Protein AF-A0A2W7AIM4-F1 (afdb_monomer)

Foldseek 3Di:
DDPPDPQLDWAFLVQLVCCLVPVDGDPSVVSLCVVLVHDSVRSSCLQPPKDFADLVLLVVLCPDPVNLVVLLLVLVQKAFPDDPDDSSVLLSVLVSVQCVVRIHGNSSSCVSPPRVGMTGRSVSVVVCSVVDPVVVVVVVCCVSSPD

Radius of gyration: 15.62 Å; Cα contacts (8 Å, |Δi|>4): 173; chains: 1; bounding box: 44×39×32 Å

Mean predicted aligned error: 7.88 Å

Structure (mmCIF, N/CA/C/O backbone):
data_AF-A0A2W7AIM4-F1
#
_entry.id   AF-A0A2W7AIM4-F1
#
loop_
_atom_site.group_PDB
_atom_site.id
_atom_site.type_symbol
_atom_site.label_atom_id
_atom_site.label_alt_id
_atom_site.label_comp_id
_atom_site.label_asym_id
_atom_site.label_entity_id
_atom_site.label_seq_id
_atom_site.pdbx_PDB_ins_code
_atom_site.Cartn_x
_atom_site.Cartn_y
_atom_site.Cartn_z
_atom_site.occupancy
_atom_site.B_iso_or_equiv
_atom_site.auth_seq_id
_atom_site.auth_comp_id
_atom_site.auth_asym_id
_atom_site.auth_atom_id
_atom_site.pdbx_PDB_model_num
ATOM 1 N N . MET A 1 1 ? -28.113 22.699 -9.692 1.00 33.34 1 MET A N 1
ATOM 2 C CA . MET A 1 1 ? -27.990 22.001 -8.397 1.00 33.34 1 MET A CA 1
ATOM 3 C C . MET A 1 1 ? -26.622 21.354 -8.388 1.00 33.34 1 MET A C 1
ATOM 5 O O . MET A 1 1 ? -26.398 20.429 -9.154 1.00 33.34 1 MET A O 1
ATOM 9 N N . THR A 1 2 ? -25.676 21.945 -7.667 1.00 38.06 2 THR A N 1
ATOM 10 C CA . THR A 1 2 ? -24.305 21.437 -7.579 1.00 38.06 2 THR A CA 1
ATOM 11 C C . THR A 1 2 ? -24.352 20.152 -6.769 1.00 38.06 2 THR A C 1
ATOM 13 O O . THR A 1 2 ? -24.806 20.180 -5.627 1.00 38.06 2 THR A O 1
ATOM 16 N N . TYR A 1 3 ? -23.955 19.032 -7.374 1.00 42.16 3 TYR A N 1
ATOM 17 C CA . TYR A 1 3 ? -23.665 17.805 -6.643 1.00 42.16 3 TYR A CA 1
ATOM 18 C C . TYR A 1 3 ? -22.635 18.172 -5.573 1.00 42.16 3 TYR A C 1
ATOM 20 O O . TYR A 1 3 ? -21.486 18.460 -5.901 1.00 42.16 3 TYR A O 1
ATOM 28 N N . GLY A 1 4 ? -23.078 18.273 -4.317 1.00 42.22 4 GLY A N 1
ATOM 29 C CA . GLY A 1 4 ? -22.184 18.393 -3.174 1.00 42.22 4 GLY A CA 1
ATOM 30 C C . GLY A 1 4 ? -21.218 17.224 -3.257 1.00 42.22 4 GLY A C 1
ATOM 31 O O . GLY A 1 4 ? -21.646 16.071 -3.279 1.00 42.22 4 GLY A O 1
ATOM 32 N N . ALA A 1 5 ? -19.954 17.565 -3.464 1.00 47.34 5 ALA A N 1
ATOM 33 C CA . ALA A 1 5 ? -18.892 16.665 -3.842 1.00 47.34 5 ALA A CA 1
ATOM 34 C C . ALA A 1 5 ? -18.836 15.454 -2.904 1.00 47.34 5 ALA A C 1
ATOM 36 O O . ALA A 1 5 ? -18.721 15.597 -1.689 1.00 47.34 5 ALA A O 1
ATOM 37 N N . LEU A 1 6 ? -18.886 14.256 -3.485 1.00 52.41 6 LEU A N 1
ATOM 38 C CA . LEU A 1 6 ? -18.332 13.060 -2.864 1.00 52.41 6 LEU A CA 1
ATOM 39 C C . LEU A 1 6 ? -16.809 13.255 -2.818 1.00 52.41 6 LEU A C 1
ATOM 41 O O . LEU A 1 6 ? -16.074 12.698 -3.629 1.00 52.41 6 LEU A O 1
ATOM 45 N N . GLU A 1 7 ? -16.325 14.124 -1.935 1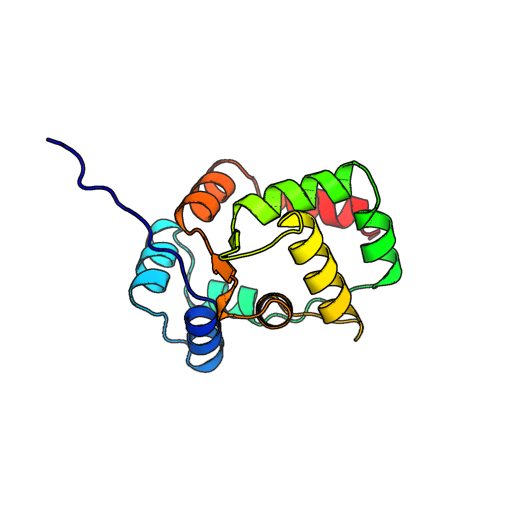.00 57.41 7 GLU A N 1
ATOM 46 C CA . GLU A 1 7 ? -14.921 14.102 -1.553 1.00 57.41 7 GLU A CA 1
ATOM 47 C C . GLU A 1 7 ? -14.756 12.845 -0.711 1.00 57.41 7 GLU A C 1
ATOM 49 O O . GLU A 1 7 ? -15.190 12.813 0.435 1.00 57.41 7 GLU A O 1
ATOM 54 N N . ALA A 1 8 ? -14.219 11.775 -1.305 1.00 62.81 8 ALA A N 1
ATOM 55 C CA . ALA A 1 8 ? -13.707 10.661 -0.522 1.00 62.81 8 ALA A CA 1
ATOM 56 C C . ALA A 1 8 ? -12.538 11.227 0.301 1.00 62.81 8 ALA A C 1
ATOM 58 O O . ALA A 1 8 ? -11.531 11.618 -0.301 1.00 62.81 8 ALA A O 1
ATOM 59 N N . PRO A 1 9 ? -12.687 11.375 1.628 1.00 68.25 9 PRO A N 1
ATOM 60 C CA . PRO A 1 9 ? -11.631 11.947 2.443 1.00 68.25 9 PRO A CA 1
ATOM 61 C C . PRO A 1 9 ? -10.398 11.033 2.403 1.00 68.25 9 PRO A C 1
ATOM 63 O O . PRO A 1 9 ? -10.529 9.824 2.176 1.00 68.25 9 PRO A O 1
ATOM 66 N N . PRO A 1 10 ? -9.193 11.599 2.580 1.00 78.81 10 PRO A N 1
ATOM 67 C CA . PRO A 1 10 ? -7.981 10.801 2.634 1.00 78.81 10 PRO A CA 1
ATOM 68 C C . PRO A 1 10 ? -8.073 9.778 3.767 1.00 78.81 10 PRO A C 1
ATOM 70 O O . PRO A 1 10 ? -8.465 10.111 4.886 1.00 78.81 10 PRO A O 1
ATOM 73 N N . ILE A 1 11 ? -7.683 8.535 3.488 1.00 88.06 11 ILE A N 1
ATOM 74 C CA . ILE A 1 11 ? -7.671 7.475 4.497 1.00 88.06 11 ILE A CA 1
ATOM 75 C C . ILE A 1 11 ? -6.294 7.443 5.155 1.00 88.06 11 ILE A C 1
ATOM 77 O O . ILE A 1 11 ? -5.272 7.303 4.477 1.00 88.06 11 ILE A O 1
ATOM 81 N N . SER A 1 12 ? -6.261 7.579 6.480 1.00 88.44 12 SER A N 1
ATOM 82 C CA . SER A 1 12 ? -5.019 7.484 7.247 1.00 88.44 12 SER A CA 1
ATOM 83 C C . SER A 1 12 ? -4.510 6.040 7.306 1.00 88.44 12 SER A C 1
ATOM 85 O O . SER A 1 12 ? -5.293 5.087 7.330 1.00 88.44 12 SER A O 1
ATOM 87 N N . VAL A 1 13 ? -3.191 5.856 7.398 1.00 88.00 13 VAL A N 1
ATOM 88 C CA . VAL A 1 13 ? -2.612 4.518 7.617 1.00 88.00 13 VAL A CA 1
ATOM 89 C C . VAL A 1 13 ? -3.124 3.905 8.925 1.00 88.00 13 VAL A C 1
ATOM 91 O O . VAL A 1 13 ? -3.446 2.720 8.956 1.00 88.00 13 VAL A O 1
ATOM 94 N N . SER A 1 14 ? -3.294 4.705 9.981 1.00 89.19 14 SER A N 1
ATOM 95 C CA . SER A 1 14 ? -3.842 4.238 11.261 1.00 89.19 14 SER A CA 1
ATOM 96 C C . SER A 1 14 ? -5.263 3.677 11.146 1.00 89.19 14 SER A C 1
ATOM 98 O O . SER A 1 14 ? -5.592 2.704 11.828 1.00 89.19 14 SER A O 1
ATOM 100 N N . ASP A 1 15 ? -6.098 4.234 10.265 1.00 91.19 15 ASP A N 1
ATOM 101 C CA . ASP A 1 15 ? -7.444 3.709 10.013 1.00 91.19 15 ASP A CA 1
ATOM 102 C C . ASP A 1 15 ? -7.380 2.339 9.331 1.00 91.19 15 AS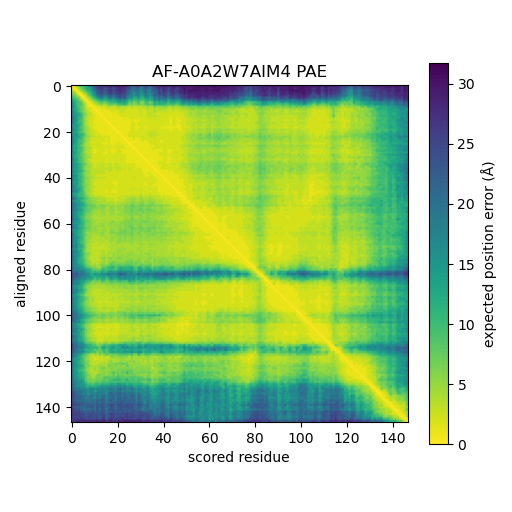P A C 1
ATOM 104 O O . ASP A 1 15 ? -8.097 1.417 9.725 1.00 91.19 15 ASP A O 1
ATOM 108 N N . LEU A 1 16 ? -6.482 2.178 8.352 1.00 91.75 16 LEU A N 1
ATOM 109 C CA . LEU A 1 16 ? -6.250 0.902 7.667 1.00 91.75 16 LEU A CA 1
ATOM 110 C C . LEU A 1 16 ? -5.693 -0.160 8.625 1.00 91.75 16 LEU A C 1
ATOM 112 O O . LEU A 1 16 ? -6.109 -1.318 8.576 1.00 91.75 16 LEU A O 1
ATOM 116 N N . GLU A 1 17 ? -4.804 0.222 9.544 1.00 91.81 17 GLU A N 1
ATOM 117 C CA . GLU A 1 17 ? -4.300 -0.663 10.598 1.00 91.81 17 GLU A CA 1
ATOM 118 C C . GLU A 1 17 ? -5.386 -1.090 11.580 1.00 91.81 17 GLU A C 1
ATOM 120 O O . GLU A 1 17 ? -5.473 -2.270 11.938 1.00 91.81 17 GLU A O 1
ATOM 125 N N . SER A 1 18 ? -6.208 -0.137 12.022 1.00 93.94 18 SER A N 1
ATOM 126 C CA . SER A 1 18 ? -7.333 -0.411 12.910 1.00 93.94 18 SER A CA 1
ATOM 127 C C . SER A 1 18 ? -8.321 -1.361 12.239 1.00 93.94 18 SER A C 1
ATOM 129 O O . SER A 1 18 ? -8.706 -2.370 12.835 1.00 93.94 18 SER A O 1
ATOM 131 N N . PHE A 1 19 ? -8.653 -1.115 10.971 1.00 95.62 19 PHE A N 1
ATOM 132 C CA . PHE A 1 19 ? -9.522 -1.979 10.180 1.00 95.62 19 PHE A CA 1
ATOM 133 C C . PHE A 1 19 ? -8.935 -3.383 9.992 1.00 95.62 19 PHE A C 1
ATOM 135 O O . PHE A 1 19 ? -9.621 -4.378 10.225 1.00 95.62 19 PHE A O 1
ATOM 142 N N . ALA A 1 20 ? -7.646 -3.497 9.661 1.00 93.25 20 ALA A N 1
ATOM 143 C CA . ALA A 1 20 ? -6.973 -4.789 9.529 1.00 93.25 20 ALA A CA 1
ATOM 144 C C . ALA A 1 20 ? -7.066 -5.626 10.822 1.00 93.25 20 ALA A C 1
ATOM 146 O O . ALA A 1 20 ? -7.329 -6.836 10.777 1.00 93.25 20 ALA A O 1
ATOM 147 N N . ARG A 1 21 ? -6.906 -4.978 11.984 1.00 92.69 21 ARG A N 1
ATOM 148 C CA . ARG A 1 21 ? -6.952 -5.629 13.304 1.00 92.69 21 ARG A CA 1
ATOM 149 C C . ARG A 1 21 ? -8.371 -5.966 13.754 1.00 92.69 21 ARG A C 1
ATOM 151 O O . ARG A 1 21 ? -8.615 -7.090 14.181 1.00 92.69 21 ARG A O 1
ATOM 158 N N . THR A 1 22 ? -9.284 -5.003 13.678 1.00 94.50 22 THR A N 1
ATOM 159 C CA . THR A 1 22 ? -10.627 -5.093 14.278 1.00 94.50 22 THR A CA 1
ATOM 160 C C . THR A 1 22 ? -11.680 -5.638 13.320 1.00 94.50 22 THR A C 1
ATOM 162 O O . THR A 1 22 ? -12.697 -6.158 13.768 1.00 94.50 22 THR A O 1
ATOM 165 N N . GLY A 1 23 ? -11.444 -5.525 12.012 1.00 93.94 23 GLY A N 1
ATOM 166 C CA . GLY A 1 23 ? -12.440 -5.779 10.976 1.00 93.94 23 GLY A CA 1
ATOM 167 C C . GLY A 1 23 ? -13.503 -4.689 10.849 1.00 93.94 23 GLY A C 1
ATOM 168 O O . GLY A 1 23 ? -14.412 -4.859 10.051 1.00 93.94 23 GLY A O 1
ATOM 169 N N . ILE A 1 24 ? -13.401 -3.589 11.602 1.00 95.94 24 ILE A N 1
ATOM 170 C CA . ILE A 1 24 ? -14.381 -2.498 11.594 1.00 95.94 24 ILE A CA 1
ATOM 171 C C . ILE A 1 24 ? -13.763 -1.302 10.861 1.00 95.94 24 ILE A C 1
ATOM 173 O O . ILE A 1 24 ? -12.762 -0.758 11.341 1.00 95.94 24 ILE A O 1
ATOM 177 N N . PRO A 1 25 ? -14.288 -0.898 9.692 1.00 94.38 25 PRO A N 1
ATOM 178 C CA . PRO A 1 25 ? -13.743 0.238 8.962 1.00 94.38 25 PRO A CA 1
ATOM 179 C C . PRO A 1 25 ? -14.110 1.556 9.654 1.00 94.38 25 PRO A C 1
ATOM 181 O O . PRO A 1 25 ? -15.156 1.681 10.298 1.00 94.38 25 PRO A O 1
ATOM 184 N N . SER A 1 26 ? -13.259 2.575 9.502 1.00 94.25 26 SER A N 1
ATOM 185 C CA . SER A 1 26 ? -13.653 3.944 9.845 1.00 94.25 26 SER A CA 1
ATOM 186 C C . SER A 1 26 ? -14.790 4.406 8.928 1.00 94.25 26 SER A C 1
ATOM 188 O O . SER A 1 26 ? -15.031 3.826 7.867 1.00 94.25 26 SER A O 1
ATOM 190 N N . ARG A 1 27 ? -15.506 5.468 9.317 1.00 91.19 27 ARG A N 1
ATOM 191 C CA . ARG A 1 27 ? -16.603 6.023 8.504 1.00 91.19 27 ARG A CA 1
ATOM 192 C C . ARG A 1 27 ? -16.152 6.326 7.072 1.00 91.19 27 ARG A C 1
ATOM 194 O O . ARG A 1 27 ? -16.875 6.048 6.121 1.00 91.19 27 ARG A O 1
ATOM 201 N N . ASP A 1 28 ? -14.957 6.876 6.952 1.00 89.25 28 ASP A N 1
ATOM 202 C CA . ASP A 1 28 ? -14.361 7.311 5.699 1.00 89.25 28 ASP A CA 1
ATOM 203 C C . ASP A 1 28 ? -13.953 6.118 4.831 1.00 89.25 28 ASP A C 1
ATOM 205 O O . ASP A 1 28 ? -14.284 6.065 3.644 1.00 89.25 28 ASP A O 1
ATOM 209 N N . LEU A 1 29 ? -13.344 5.099 5.446 1.00 90.62 29 LEU A N 1
ATOM 210 C CA . LEU A 1 29 ? -13.021 3.851 4.765 1.00 90.62 29 LEU A CA 1
ATOM 211 C C . LEU A 1 29 ? -14.289 3.117 4.309 1.00 90.62 29 LEU A C 1
ATOM 213 O O . LEU A 1 29 ? -14.344 2.658 3.172 1.00 90.62 29 LEU A O 1
ATOM 217 N N . GLN A 1 30 ? -15.335 3.062 5.139 1.00 92.50 30 GLN A N 1
ATOM 218 C CA . GLN A 1 30 ? -16.616 2.454 4.766 1.00 92.50 30 GLN A CA 1
ATOM 219 C C . GLN A 1 30 ? -17.227 3.135 3.537 1.00 92.50 30 GLN A C 1
ATOM 221 O O . GLN A 1 30 ? -17.715 2.458 2.632 1.00 92.50 30 GLN A O 1
ATOM 226 N N . LEU A 1 31 ? -17.219 4.471 3.495 1.00 88.06 31 LEU A N 1
ATOM 227 C CA . LEU A 1 31 ? -17.728 5.220 2.346 1.00 88.06 31 LEU A CA 1
ATOM 228 C C . LEU A 1 31 ? -16.961 4.854 1.073 1.00 88.06 31 LEU A C 1
ATOM 230 O O . LEU A 1 31 ? -17.588 4.572 0.052 1.00 88.06 31 LEU A O 1
ATOM 234 N N . LEU A 1 32 ? -15.630 4.801 1.149 1.00 85.62 32 LEU A N 1
ATOM 235 C CA . LEU A 1 32 ? -14.788 4.415 0.020 1.00 85.62 32 LEU A CA 1
ATOM 236 C C . LEU A 1 32 ? -15.088 2.986 -0.456 1.00 85.62 32 LEU A C 1
ATOM 238 O O . LEU A 1 32 ? -15.302 2.775 -1.649 1.00 85.62 32 LEU A O 1
ATOM 242 N N . LEU A 1 33 ? -15.165 2.021 0.465 1.00 88.56 33 LEU A N 1
ATOM 243 C CA . LEU A 1 33 ? -15.482 0.625 0.145 1.00 88.56 33 LEU A CA 1
ATOM 244 C C . LEU A 1 33 ? -16.847 0.490 -0.536 1.00 88.56 33 LEU A C 1
ATOM 246 O O . LEU A 1 33 ? -16.959 -0.184 -1.559 1.00 88.56 33 LEU A O 1
ATOM 250 N N . ASN A 1 34 ? -17.862 1.199 -0.037 1.00 88.56 34 ASN A N 1
ATOM 251 C CA . ASN A 1 34 ? -19.205 1.193 -0.620 1.00 88.56 34 ASN A CA 1
ATOM 252 C C . ASN A 1 34 ? -19.221 1.765 -2.043 1.00 88.56 34 ASN A C 1
ATOM 254 O O . ASN A 1 34 ? -19.894 1.228 -2.924 1.00 88.56 34 ASN A O 1
ATOM 258 N N . VAL A 1 35 ? -18.479 2.849 -2.280 1.00 84.12 35 VAL A N 1
ATOM 259 C CA . VAL A 1 35 ? -18.378 3.475 -3.606 1.00 84.12 35 VAL A CA 1
ATOM 260 C C . VAL A 1 35 ? -17.648 2.561 -4.589 1.00 84.12 35 VAL A C 1
ATOM 262 O O . VAL A 1 35 ? -18.101 2.397 -5.722 1.00 84.12 35 VAL A O 1
ATOM 265 N N . LEU A 1 36 ? -16.564 1.926 -4.141 1.00 82.00 36 LEU A N 1
ATOM 266 C CA . LEU A 1 36 ? -15.802 0.955 -4.928 1.00 82.00 36 LEU A CA 1
ATOM 267 C C . LEU A 1 36 ? -16.503 -0.404 -5.059 1.00 82.00 36 LEU A C 1
ATOM 269 O O . LEU A 1 36 ? -16.072 -1.226 -5.863 1.00 82.00 36 LEU A O 1
ATOM 273 N N . ARG A 1 37 ? -17.583 -0.636 -4.300 1.00 86.31 37 ARG A N 1
ATOM 274 C CA . ARG A 1 37 ? -18.293 -1.921 -4.201 1.00 86.31 37 ARG A CA 1
ATOM 275 C C . ARG A 1 37 ? -17.365 -3.070 -3.794 1.00 86.31 37 ARG A C 1
ATOM 277 O O . ARG A 1 37 ? -17.467 -4.172 -4.326 1.00 86.31 37 ARG A O 1
ATOM 284 N N . ILE A 1 38 ? -16.451 -2.792 -2.868 1.00 86.06 38 ILE A N 1
ATOM 285 C CA . ILE A 1 38 ? -15.529 -3.782 -2.311 1.00 86.06 38 ILE A CA 1
ATOM 286 C C . ILE A 1 38 ? -16.089 -4.253 -0.974 1.00 86.06 38 ILE A C 1
ATOM 288 O O . ILE A 1 38 ? -16.350 -3.449 -0.081 1.00 86.06 38 ILE A O 1
ATOM 292 N N . GLU A 1 39 ? -16.231 -5.566 -0.828 1.00 90.38 39 GLU A N 1
ATOM 293 C CA . GLU A 1 39 ? -16.631 -6.184 0.433 1.00 90.38 39 GLU A CA 1
ATOM 294 C C . GLU A 1 39 ? -15.556 -5.965 1.509 1.00 90.38 39 GLU A C 1
ATOM 296 O O . GLU A 1 39 ? -14.361 -6.139 1.257 1.00 90.38 39 GLU A O 1
ATOM 301 N N . GLU A 1 40 ? -15.960 -5.658 2.743 1.00 92.75 40 GLU A N 1
ATOM 302 C CA . GLU A 1 40 ? -15.026 -5.408 3.856 1.00 92.75 40 GLU A CA 1
ATOM 303 C C . GLU A 1 40 ? -14.070 -6.585 4.083 1.00 92.75 40 GLU A C 1
ATOM 305 O O . GLU A 1 40 ? -12.873 -6.403 4.303 1.00 92.75 40 GLU A O 1
ATOM 310 N N . THR A 1 41 ? -14.578 -7.814 3.956 1.00 90.56 41 THR A N 1
ATOM 311 C CA . THR A 1 41 ? -13.753 -9.022 4.094 1.00 90.56 41 THR A CA 1
ATOM 312 C C . THR A 1 41 ? -12.672 -9.082 3.013 1.00 90.56 41 THR A C 1
ATOM 314 O O . THR A 1 41 ? -11.523 -9.407 3.315 1.00 90.56 41 THR A O 1
ATOM 317 N N . GLN A 1 42 ? -13.008 -8.710 1.775 1.00 88.31 42 GLN A N 1
ATOM 318 C CA . GLN A 1 42 ? -12.064 -8.680 0.660 1.00 88.31 42 GLN A CA 1
ATOM 319 C C . GLN A 1 42 ? -11.018 -7.576 0.845 1.00 88.31 42 GLN A C 1
ATOM 321 O O . GLN A 1 42 ? -9.827 -7.826 0.671 1.00 88.31 42 GLN A O 1
ATOM 326 N N . ALA A 1 43 ? -11.438 -6.374 1.249 1.00 88.81 43 ALA A N 1
ATOM 327 C CA . ALA A 1 43 ? -10.522 -5.269 1.526 1.00 88.81 43 ALA A CA 1
ATOM 328 C C . ALA A 1 43 ? -9.553 -5.609 2.665 1.00 88.81 43 ALA A C 1
ATOM 330 O O . ALA A 1 43 ? -8.344 -5.399 2.557 1.00 88.81 43 ALA A O 1
ATOM 331 N N . ARG 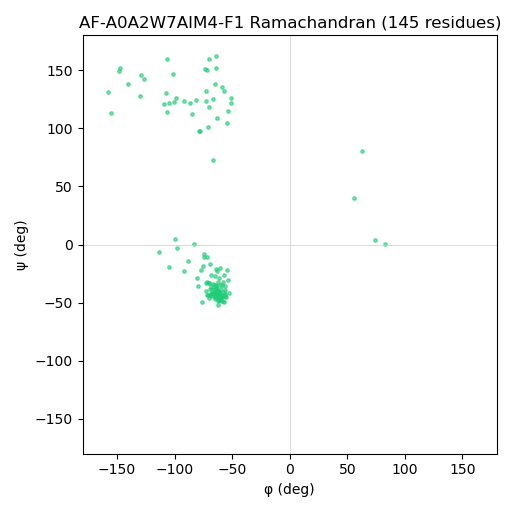A 1 44 ? -10.067 -6.196 3.750 1.00 90.88 44 ARG A N 1
ATOM 332 C CA . ARG A 1 44 ? -9.251 -6.635 4.884 1.00 90.88 44 ARG A CA 1
ATOM 333 C C . ARG A 1 44 ? -8.267 -7.728 4.482 1.00 90.88 44 ARG A C 1
ATOM 335 O O . ARG A 1 44 ? -7.111 -7.691 4.908 1.00 90.88 44 ARG A O 1
ATOM 342 N N . GLN A 1 45 ? -8.705 -8.681 3.661 1.00 88.38 45 GLN A N 1
ATOM 343 C CA . GLN A 1 45 ? -7.823 -9.700 3.105 1.00 88.38 45 GLN A CA 1
ATOM 344 C C . GLN A 1 45 ? -6.719 -9.055 2.265 1.00 88.38 45 GLN A C 1
ATOM 346 O O . GLN A 1 45 ? -5.556 -9.350 2.502 1.00 88.38 45 GLN A O 1
ATOM 351 N N . ALA A 1 46 ? -7.039 -8.117 1.371 1.00 86.81 46 ALA A N 1
ATOM 352 C CA . ALA A 1 46 ? -6.035 -7.424 0.562 1.00 86.81 46 ALA A CA 1
ATOM 353 C C . ALA A 1 46 ? -4.988 -6.674 1.411 1.00 86.81 46 ALA A C 1
ATOM 355 O O . ALA A 1 46 ? -3.811 -6.646 1.059 1.00 86.81 46 ALA A O 1
ATOM 356 N N . LEU A 1 47 ? -5.389 -6.109 2.556 1.00 89.38 47 LEU A N 1
ATOM 357 C CA . LEU A 1 47 ? -4.463 -5.428 3.469 1.00 89.38 47 LEU A CA 1
ATOM 358 C C . LEU A 1 47 ? -3.526 -6.383 4.221 1.00 89.38 47 LEU A C 1
ATOM 360 O O . LEU A 1 47 ? -2.405 -6.003 4.557 1.00 89.38 47 LEU A O 1
ATOM 364 N N . THR A 1 48 ? -3.994 -7.597 4.520 1.00 91.25 48 THR A N 1
ATOM 365 C CA . THR A 1 48 ? -3.330 -8.532 5.452 1.00 91.25 48 THR A CA 1
ATOM 366 C C . THR A 1 48 ? -2.782 -9.790 4.791 1.00 91.25 48 THR A C 1
ATOM 368 O O . THR A 1 48 ? -2.109 -10.586 5.446 1.00 91.25 48 THR A O 1
ATOM 371 N N . GLN A 1 49 ? -3.056 -9.987 3.504 1.00 89.56 49 GLN A N 1
ATOM 372 C CA . GLN A 1 49 ? -2.570 -11.127 2.751 1.00 89.56 49 GLN A CA 1
ATOM 373 C C . GLN A 1 49 ? -1.052 -11.053 2.618 1.00 89.56 49 GLN A C 1
ATOM 375 O O . GLN A 1 49 ? -0.503 -10.076 2.113 1.00 89.56 49 GLN A O 1
ATOM 380 N N . ASN A 1 50 ? -0.390 -12.128 3.043 1.00 87.31 50 ASN A N 1
ATOM 381 C CA . ASN A 1 50 ? 1.034 -12.310 2.811 1.00 87.31 50 ASN A CA 1
ATOM 382 C C . ASN A 1 50 ? 1.271 -12.632 1.338 1.00 87.31 50 ASN A C 1
ATOM 384 O O . ASN A 1 50 ? 0.735 -13.612 0.811 1.00 87.31 50 ASN A O 1
ATOM 388 N N . VAL A 1 51 ? 2.099 -11.817 0.698 1.00 87.31 51 VAL A N 1
ATOM 389 C CA . VAL A 1 51 ? 2.609 -12.051 -0.648 1.00 87.31 51 VAL A CA 1
ATOM 390 C C . VAL A 1 51 ? 4.054 -12.507 -0.515 1.00 87.31 51 VAL A C 1
ATOM 392 O O . VAL A 1 51 ? 4.872 -11.800 0.070 1.00 87.31 51 VAL A O 1
ATOM 395 N N . LEU A 1 52 ? 4.357 -13.699 -1.033 1.00 86.25 52 LEU A N 1
ATOM 396 C CA . LEU A 1 52 ? 5.735 -14.163 -1.173 1.00 86.25 52 LEU A CA 1
ATOM 397 C C . LEU A 1 52 ? 6.392 -13.384 -2.305 1.00 86.25 52 LEU A C 1
ATOM 399 O O . LEU A 1 52 ? 5.805 -13.257 -3.382 1.00 86.25 52 LEU A O 1
ATOM 403 N N . VAL A 1 53 ? 7.594 -12.870 -2.067 1.00 85.88 53 VAL A N 1
ATOM 404 C CA . VAL A 1 53 ? 8.307 -12.093 -3.075 1.00 85.88 53 VAL A CA 1
ATOM 405 C C . VAL A 1 53 ? 9.789 -12.423 -3.064 1.00 85.88 53 VAL A C 1
ATOM 407 O O . VAL A 1 53 ? 10.413 -12.533 -2.010 1.00 85.88 53 VAL A O 1
ATOM 410 N N . ASP A 1 54 ? 10.357 -12.544 -4.258 1.00 89.31 54 ASP A N 1
ATOM 411 C CA . ASP A 1 54 ? 11.800 -12.558 -4.438 1.00 89.31 54 ASP A CA 1
ATOM 412 C C . ASP A 1 54 ? 12.299 -11.109 -4.516 1.00 89.31 54 ASP A C 1
ATOM 414 O O . ASP A 1 54 ? 11.956 -10.357 -5.433 1.00 89.31 54 ASP A O 1
ATOM 418 N N . VAL A 1 55 ? 13.055 -10.687 -3.502 1.00 88.69 55 VAL A N 1
ATOM 419 C CA . VAL A 1 55 ? 13.453 -9.280 -3.325 1.00 88.69 55 VAL A CA 1
ATOM 420 C C . VAL A 1 55 ? 14.398 -8.819 -4.430 1.00 88.69 55 VAL A C 1
ATOM 422 O O . VAL A 1 55 ? 14.331 -7.661 -4.850 1.00 88.69 55 VAL A O 1
ATOM 425 N N . ASP A 1 56 ? 15.255 -9.714 -4.916 1.00 90.62 56 ASP A N 1
ATOM 426 C CA . ASP A 1 56 ? 16.212 -9.410 -5.977 1.00 90.62 56 ASP A CA 1
ATOM 427 C C . ASP A 1 56 ? 15.489 -9.202 -7.311 1.00 90.62 56 ASP A C 1
ATOM 429 O O . ASP A 1 56 ? 15.687 -8.168 -7.957 1.00 90.62 56 ASP A O 1
ATOM 433 N N . SER A 1 57 ? 14.552 -10.089 -7.656 1.00 89.06 57 SER A N 1
ATOM 434 C CA . SER A 1 57 ? 13.691 -9.950 -8.838 1.00 89.06 57 SER A CA 1
ATOM 435 C C . SER A 1 57 ? 12.832 -8.686 -8.766 1.00 89.06 57 SER A C 1
ATOM 437 O O . SER A 1 57 ? 12.730 -7.938 -9.741 1.00 89.06 57 SER A O 1
ATOM 439 N N . LEU A 1 58 ? 12.252 -8.383 -7.599 1.00 89.06 58 LEU A N 1
ATOM 440 C CA . LEU A 1 58 ? 11.474 -7.159 -7.395 1.00 89.06 58 LEU A CA 1
ATOM 441 C C . LEU A 1 58 ? 12.334 -5.901 -7.574 1.00 89.06 58 LEU A C 1
ATOM 443 O O . LEU A 1 58 ? 11.888 -4.919 -8.180 1.00 89.06 58 LEU A O 1
ATOM 447 N N . ARG A 1 59 ? 13.569 -5.917 -7.062 1.00 91.44 59 ARG A N 1
ATOM 448 C CA . ARG A 1 59 ? 14.530 -4.816 -7.202 1.00 91.44 59 ARG A CA 1
ATOM 449 C C . ARG A 1 59 ? 14.942 -4.621 -8.656 1.00 91.44 59 ARG A C 1
ATOM 451 O O . ARG A 1 59 ? 14.974 -3.478 -9.116 1.00 91.44 59 ARG A O 1
ATOM 458 N N . GLU A 1 60 ? 15.229 -5.704 -9.372 1.00 92.31 60 GLU A N 1
ATOM 459 C CA . GLU A 1 60 ? 15.575 -5.668 -10.793 1.00 92.31 60 GLU A CA 1
ATOM 460 C C . GLU A 1 60 ? 14.412 -5.118 -11.626 1.00 92.31 60 GLU A C 1
ATOM 462 O O . GLU A 1 60 ? 14.581 -4.117 -12.330 1.00 92.31 60 GLU A O 1
ATOM 467 N N . ALA A 1 61 ? 13.208 -5.674 -11.458 1.00 89.25 61 ALA A N 1
ATOM 468 C CA . ALA A 1 61 ? 11.999 -5.211 -12.136 1.00 89.25 61 ALA A CA 1
ATOM 469 C C . ALA A 1 61 ? 11.734 -3.721 -11.865 1.00 89.25 61 ALA A C 1
ATOM 471 O O . ALA A 1 61 ? 11.458 -2.955 -12.793 1.00 89.25 61 ALA A O 1
ATOM 472 N N . SER A 1 62 ? 11.908 -3.285 -10.612 1.00 89.94 62 SER A N 1
ATOM 473 C CA . SER A 1 62 ? 11.731 -1.890 -10.186 1.00 89.94 62 SER A CA 1
ATOM 474 C C . SER A 1 62 ? 12.717 -0.908 -10.818 1.00 89.94 62 SER A C 1
ATOM 476 O O . SER A 1 62 ? 12.441 0.291 -10.833 1.00 89.94 62 SER A O 1
ATOM 478 N N . ASN A 1 63 ? 13.864 -1.381 -11.311 1.00 90.00 63 ASN A N 1
ATOM 479 C CA . ASN A 1 63 ? 14.866 -0.538 -11.964 1.00 90.00 63 ASN A CA 1
ATOM 480 C C . ASN A 1 63 ? 14.619 -0.377 -13.468 1.00 90.00 63 ASN A C 1
ATOM 482 O O . ASN A 1 63 ? 15.202 0.518 -14.082 1.00 90.00 63 ASN A O 1
ATOM 486 N N . THR A 1 64 ? 13.750 -1.196 -14.064 1.00 89.81 64 THR A N 1
ATOM 487 C CA . THR A 1 64 ? 13.368 -1.066 -15.476 1.00 89.81 64 THR A CA 1
ATOM 488 C C . THR A 1 64 ? 12.512 0.181 -15.717 1.00 89.81 64 THR A C 1
ATOM 490 O O . THR A 1 64 ? 11.859 0.691 -14.808 1.00 89.81 64 THR A O 1
ATOM 493 N N . PHE A 1 65 ? 12.448 0.648 -16.968 1.00 86.31 65 PHE A N 1
ATOM 494 C CA . PHE A 1 65 ? 11.567 1.758 -17.353 1.00 8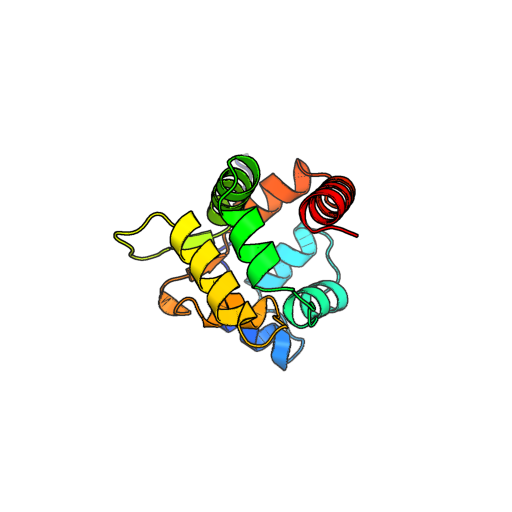6.31 65 PHE A CA 1
ATOM 495 C C . PHE A 1 65 ? 10.094 1.485 -16.996 1.00 86.31 65 PHE A C 1
ATOM 497 O O . PHE A 1 65 ? 9.420 2.344 -16.433 1.00 86.31 65 PHE A O 1
ATOM 504 N N . ALA A 1 66 ? 9.609 0.269 -17.274 1.00 84.19 66 ALA A N 1
ATOM 505 C CA . ALA A 1 66 ? 8.241 -0.132 -16.951 1.00 84.19 66 ALA A CA 1
ATOM 506 C C . ALA A 1 66 ? 7.994 -0.182 -15.433 1.00 84.19 66 ALA A C 1
ATOM 508 O O . ALA A 1 66 ? 6.954 0.280 -14.967 1.00 84.19 66 ALA A O 1
ATOM 509 N N . GLY A 1 67 ? 8.960 -0.686 -14.658 1.00 86.00 67 GLY A N 1
ATOM 510 C CA . GLY A 1 67 ? 8.879 -0.718 -13.198 1.00 86.00 67 GLY A CA 1
ATOM 511 C C . GLY A 1 67 ? 8.846 0.677 -12.578 1.00 86.00 67 GLY A C 1
ATOM 512 O O . GLY A 1 67 ? 7.997 0.954 -11.735 1.00 86.00 67 GLY A O 1
ATOM 513 N N . GLN A 1 68 ? 9.703 1.590 -13.038 1.00 89.94 68 GLN A N 1
ATOM 514 C CA . GLN A 1 68 ? 9.688 2.984 -12.578 1.00 89.94 68 GLN A CA 1
ATOM 515 C C . GLN A 1 68 ? 8.358 3.677 -12.899 1.00 89.94 68 GLN A C 1
ATOM 517 O O . GLN A 1 68 ? 7.802 4.364 -12.041 1.00 89.94 68 GLN A O 1
ATOM 522 N N . PHE A 1 69 ? 7.810 3.458 -14.098 1.00 87.06 69 PHE A N 1
ATOM 523 C CA . PHE A 1 69 ? 6.494 3.982 -14.466 1.00 87.06 69 PHE A CA 1
ATOM 524 C C . PHE A 1 69 ? 5.380 3.438 -13.560 1.00 87.06 69 PHE A C 1
ATOM 526 O O . PHE A 1 69 ? 4.509 4.195 -13.130 1.00 87.06 69 PHE A O 1
ATOM 533 N N . LEU A 1 70 ? 5.421 2.145 -13.217 1.00 86.38 70 LEU A N 1
ATOM 534 C CA . LEU A 1 70 ? 4.464 1.552 -12.282 1.00 86.38 70 LEU A CA 1
ATOM 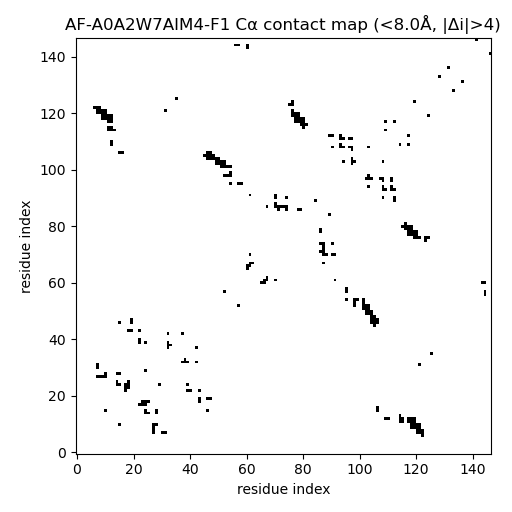535 C C . LEU A 1 70 ? 4.533 2.228 -10.906 1.00 86.38 70 LEU A C 1
ATOM 537 O O . LEU A 1 70 ? 3.492 2.595 -10.362 1.00 86.38 70 LEU A O 1
ATOM 541 N N . TRP A 1 71 ? 5.735 2.466 -10.371 1.00 89.56 71 TRP A N 1
ATOM 542 C CA . TRP A 1 71 ? 5.900 3.184 -9.102 1.00 89.56 71 TRP A CA 1
ATOM 543 C C . TRP A 1 71 ? 5.344 4.603 -9.160 1.00 89.56 71 TRP A C 1
ATOM 545 O O . TRP A 1 71 ? 4.686 5.039 -8.217 1.00 89.56 71 TRP A O 1
ATOM 555 N N . GLN A 1 72 ? 5.561 5.312 -10.267 1.00 89.38 72 GLN A N 1
ATOM 556 C CA . GLN A 1 72 ? 5.003 6.649 -10.475 1.00 89.38 72 GLN A CA 1
ATOM 557 C C . GLN A 1 72 ? 3.477 6.633 -10.493 1.00 89.38 72 GLN A C 1
ATOM 559 O O . GLN A 1 72 ? 2.855 7.476 -9.848 1.00 89.38 72 GLN A O 1
ATOM 564 N N . LEU A 1 73 ? 2.870 5.663 -11.181 1.00 85.56 73 LEU A N 1
ATOM 565 C CA . LEU A 1 73 ? 1.420 5.504 -11.211 1.00 85.56 73 LEU A CA 1
ATOM 566 C C . LEU A 1 73 ? 0.863 5.215 -9.812 1.00 85.56 73 LEU A C 1
ATOM 568 O O . LEU A 1 73 ? -0.072 5.891 -9.375 1.00 85.56 73 LEU A O 1
ATOM 572 N N . LEU A 1 74 ? 1.458 4.257 -9.096 1.00 84.75 74 LEU A N 1
ATOM 573 C CA . LEU A 1 74 ? 1.038 3.894 -7.742 1.00 84.75 74 LEU A CA 1
ATOM 574 C C . LEU A 1 74 ? 1.203 5.061 -6.768 1.00 84.75 74 LEU A C 1
ATOM 576 O O . LEU A 1 74 ? 0.301 5.319 -5.975 1.00 84.75 74 LEU A O 1
ATOM 580 N N . ALA A 1 75 ? 2.286 5.829 -6.878 1.00 87.31 75 ALA A N 1
ATOM 581 C CA . ALA A 1 75 ? 2.515 7.006 -6.046 1.00 87.31 75 ALA A CA 1
ATOM 582 C C . ALA A 1 75 ? 1.441 8.085 -6.206 1.00 87.31 75 ALA A C 1
ATOM 584 O O . ALA A 1 75 ? 1.281 8.896 -5.305 1.00 87.31 75 ALA A O 1
ATOM 585 N N . THR A 1 76 ? 0.670 8.090 -7.301 1.00 86.25 76 THR A N 1
ATOM 586 C CA . THR A 1 76 ? -0.471 9.013 -7.411 1.00 86.25 76 THR A CA 1
ATOM 587 C C . THR A 1 76 ? -1.598 8.664 -6.438 1.00 86.25 76 THR A C 1
ATOM 589 O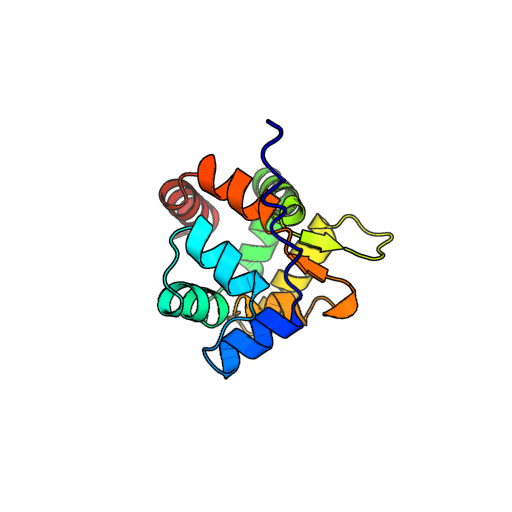 O . THR A 1 76 ? -2.328 9.557 -6.028 1.00 86.25 76 THR A O 1
ATOM 592 N N . THR A 1 77 ? -1.734 7.397 -6.026 1.00 83.00 77 THR A N 1
ATOM 593 C CA . THR A 1 77 ? -2.796 6.943 -5.100 1.00 83.00 77 THR A CA 1
ATOM 594 C C . THR A 1 77 ? -2.572 7.353 -3.650 1.00 83.00 77 THR A C 1
ATOM 596 O O . THR A 1 77 ? -3.449 7.152 -2.810 1.00 83.00 77 THR A O 1
ATOM 599 N N . VAL A 1 78 ? -1.406 7.914 -3.341 1.00 83.94 78 VAL A N 1
ATOM 600 C CA . VAL A 1 78 ? -1.019 8.293 -1.990 1.00 83.94 78 VAL A CA 1
ATOM 601 C C . VAL A 1 78 ? -0.521 9.731 -1.961 1.00 83.94 78 VAL A C 1
ATOM 603 O O . VAL A 1 78 ? 0.105 10.218 -2.897 1.00 83.94 78 VAL A O 1
ATOM 606 N N . THR A 1 79 ? -0.798 10.424 -0.867 1.00 82.19 79 THR A N 1
ATOM 607 C CA . THR A 1 79 ? -0.285 11.764 -0.594 1.00 82.19 79 THR A CA 1
ATOM 608 C C . THR A 1 79 ? 0.775 11.671 0.490 1.00 82.19 79 THR A C 1
ATOM 610 O O . THR A 1 79 ? 0.538 11.070 1.540 1.00 82.19 79 THR A O 1
ATOM 613 N N . PHE A 1 80 ? 1.931 12.281 0.231 1.00 79.69 80 PHE A N 1
ATOM 614 C CA . PHE A 1 80 ? 3.005 12.417 1.205 1.00 79.69 80 PHE A CA 1
ATOM 615 C C . PHE A 1 80 ? 2.978 13.826 1.795 1.00 79.69 80 PHE A C 1
ATOM 617 O O . PHE A 1 80 ? 3.030 14.796 1.041 1.00 79.69 80 PHE A O 1
ATOM 624 N N . THR A 1 81 ? 2.864 13.942 3.119 1.00 71.56 81 THR A N 1
ATOM 625 C CA . THR A 1 81 ? 2.630 15.236 3.788 1.00 71.56 81 THR A CA 1
ATOM 626 C C . THR A 1 81 ? 3.849 16.161 3.732 1.00 71.56 81 THR A C 1
ATOM 628 O O . THR A 1 81 ? 3.680 17.365 3.620 1.00 71.56 81 THR A O 1
ATOM 631 N N . ASP A 1 82 ? 5.057 15.595 3.756 1.00 62.91 82 ASP A N 1
ATOM 632 C CA . ASP A 1 82 ? 6.334 16.308 3.684 1.00 62.91 82 ASP A CA 1
ATOM 633 C C . ASP A 1 82 ? 7.383 15.348 3.124 1.00 62.91 82 ASP A C 1
ATOM 635 O O . ASP A 1 82 ? 7.694 14.364 3.796 1.00 62.91 82 ASP A O 1
ATOM 639 N N . ASN A 1 83 ? 7.923 15.581 1.923 1.00 60.09 83 ASN A N 1
ATOM 640 C CA . ASN A 1 83 ? 9.123 14.866 1.482 1.00 60.09 83 ASN A CA 1
ATOM 641 C C . ASN A 1 83 ? 9.901 15.598 0.378 1.00 60.09 83 ASN A C 1
ATOM 643 O O . ASN A 1 83 ? 9.350 15.960 -0.658 1.00 60.09 83 ASN A O 1
ATOM 647 N N . ASP A 1 84 ? 11.215 15.710 0.589 1.00 65.12 84 ASP A N 1
ATOM 648 C CA . ASP A 1 84 ? 12.210 16.174 -0.393 1.00 65.12 84 ASP A CA 1
ATOM 649 C C . ASP A 1 84 ? 12.476 15.141 -1.509 1.00 65.12 84 ASP A C 1
ATOM 651 O O . ASP A 1 84 ? 13.141 15.434 -2.501 1.00 65.12 84 ASP A O 1
ATOM 655 N N . SER A 1 85 ? 11.975 13.912 -1.344 1.00 69.75 85 SER A N 1
ATOM 656 C CA . SER A 1 85 ? 12.113 12.815 -2.308 1.00 69.75 85 SER A CA 1
ATOM 657 C C . SER A 1 85 ? 10.834 12.622 -3.130 1.00 69.75 85 SER A C 1
ATOM 659 O O . SER A 1 85 ? 9.733 12.782 -2.594 1.00 69.75 85 SER A O 1
ATOM 661 N N . PRO A 1 86 ? 10.931 12.212 -4.407 1.00 82.69 86 PRO A N 1
ATOM 662 C CA . PRO A 1 86 ? 9.758 11.860 -5.198 1.00 82.69 86 PRO A CA 1
ATOM 663 C C . PRO A 1 86 ? 8.941 10.745 -4.525 1.00 82.69 86 PRO A C 1
ATOM 665 O O . PRO A 1 86 ? 9.487 9.703 -4.164 1.00 82.69 86 PRO A O 1
ATOM 668 N N . GLY A 1 87 ? 7.618 10.914 -4.414 1.00 84.06 87 GLY A N 1
ATOM 669 C CA . GLY A 1 87 ? 6.727 9.944 -3.751 1.00 84.06 87 GLY A CA 1
ATOM 670 C C . GLY A 1 87 ? 6.841 8.502 -4.269 1.00 84.06 87 GLY A C 1
ATOM 671 O O . GLY A 1 87 ? 6.682 7.547 -3.514 1.00 84.06 87 GLY A O 1
ATOM 672 N N . TRP A 1 88 ? 7.181 8.330 -5.548 1.00 87.38 88 TRP A N 1
ATOM 673 C CA . TRP A 1 88 ? 7.385 7.014 -6.157 1.00 87.38 88 TRP A CA 1
ATOM 674 C C . TRP A 1 88 ? 8.643 6.299 -5.660 1.00 87.38 88 TRP A C 1
ATOM 676 O O . TRP A 1 88 ? 8.634 5.077 -5.534 1.00 87.38 88 TRP A O 1
ATOM 686 N N . GLU A 1 89 ? 9.705 7.040 -5.347 1.00 88.75 89 GLU A N 1
ATOM 687 C CA . GLU A 1 89 ? 10.948 6.473 -4.828 1.00 88.75 89 GLU A CA 1
ATOM 688 C C . GLU A 1 89 ? 10.761 6.019 -3.380 1.00 88.75 89 GLU A C 1
ATOM 690 O O . GLU A 1 89 ? 11.184 4.927 -3.008 1.00 88.75 89 GLU A O 1
ATOM 695 N N . LEU A 1 90 ? 10.031 6.812 -2.593 1.00 88.25 90 LEU A N 1
ATOM 696 C CA . LEU A 1 90 ? 9.647 6.463 -1.226 1.00 88.25 90 LEU A CA 1
ATOM 697 C C . LEU A 1 90 ? 8.788 5.203 -1.185 1.00 88.25 90 LEU A C 1
ATOM 699 O O . LEU A 1 90 ? 9.067 4.299 -0.402 1.00 88.25 90 LEU A O 1
ATOM 703 N N . LEU A 1 91 ? 7.781 5.123 -2.060 1.00 89.25 91 LEU A N 1
ATOM 704 C CA . LEU A 1 91 ? 6.930 3.944 -2.166 1.00 89.25 91 LEU A CA 1
ATOM 705 C C . LEU A 1 91 ? 7.738 2.705 -2.572 1.00 89.25 91 LEU A C 1
ATOM 707 O O . LEU A 1 91 ? 7.626 1.665 -1.927 1.00 89.25 91 LEU A O 1
ATOM 711 N N . ARG A 1 92 ? 8.591 2.823 -3.597 1.00 91.00 92 ARG A N 1
ATOM 712 C CA . ARG A 1 92 ? 9.473 1.735 -4.043 1.00 91.00 92 ARG A CA 1
ATOM 713 C C . ARG A 1 92 ? 10.365 1.239 -2.907 1.00 91.00 92 ARG A C 1
ATOM 715 O O . ARG A 1 92 ? 10.457 0.035 -2.687 1.00 91.00 92 ARG A O 1
ATOM 722 N N . ASN A 1 93 ? 11.035 2.153 -2.208 1.00 91.12 93 ASN A N 1
ATOM 723 C CA . ASN A 1 93 ? 11.962 1.796 -1.137 1.00 91.12 93 ASN A CA 1
ATOM 724 C C . ASN A 1 93 ? 11.226 1.147 0.034 1.00 91.12 93 ASN A C 1
ATOM 726 O O . ASN A 1 93 ? 11.666 0.106 0.504 1.00 91.12 93 ASN A O 1
ATOM 730 N N . ALA A 1 94 ? 10.060 1.674 0.418 1.00 90.56 94 ALA A N 1
ATOM 731 C CA . ALA A 1 94 ? 9.239 1.060 1.452 1.00 90.56 94 ALA A CA 1
ATOM 732 C C . ALA A 1 94 ? 8.843 -0.375 1.098 1.00 90.56 94 ALA A C 1
ATOM 734 O O . ALA A 1 94 ? 8.985 -1.263 1.931 1.00 90.56 94 ALA A O 1
ATOM 735 N N . VAL A 1 95 ? 8.421 -0.628 -0.146 1.00 91.19 95 VAL A N 1
ATOM 736 C CA . VAL A 1 95 ? 8.103 -1.993 -0.585 1.00 91.19 95 VAL A CA 1
ATOM 737 C C . VAL A 1 95 ? 9.334 -2.898 -0.527 1.00 91.19 95 VAL A C 1
ATOM 739 O O . VAL A 1 95 ? 9.228 -4.013 -0.022 1.00 91.19 95 VAL A O 1
ATOM 742 N N . LEU A 1 96 ? 10.492 -2.447 -1.019 1.00 91.75 96 LEU A N 1
ATOM 743 C CA . LEU A 1 96 ? 11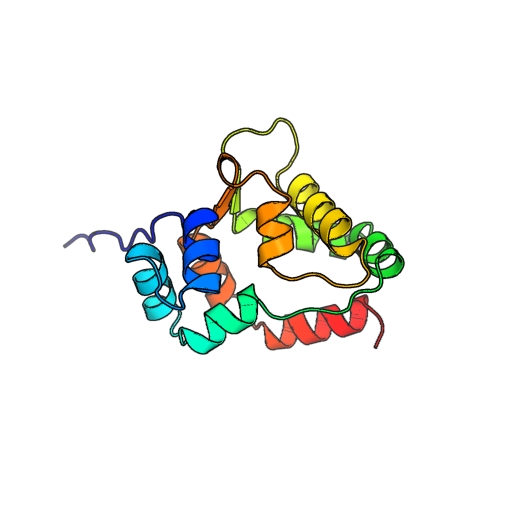.727 -3.241 -0.990 1.00 91.75 96 LEU A CA 1
ATOM 744 C C . LEU A 1 96 ? 12.190 -3.548 0.441 1.00 91.75 96 LEU A C 1
ATOM 746 O O . LEU A 1 96 ? 12.656 -4.656 0.705 1.00 91.75 96 LEU A O 1
ATOM 750 N N . ASP A 1 97 ? 12.034 -2.593 1.354 1.00 92.12 97 ASP A N 1
ATOM 751 C CA . ASP A 1 97 ? 12.390 -2.750 2.761 1.00 92.12 97 ASP A CA 1
ATOM 752 C C . ASP A 1 97 ? 11.426 -3.708 3.474 1.00 92.12 97 ASP A C 1
ATOM 754 O O . ASP A 1 97 ? 11.874 -4.607 4.188 1.00 92.12 97 ASP A O 1
ATOM 758 N N . SER A 1 98 ? 10.112 -3.595 3.239 1.00 90.69 98 SER A N 1
ATOM 759 C CA . SER A 1 98 ? 9.129 -4.555 3.770 1.00 90.69 98 SER A CA 1
ATOM 760 C C . SER A 1 98 ? 9.342 -5.960 3.201 1.00 90.69 98 SER A C 1
ATOM 762 O O . SER A 1 98 ? 9.186 -6.952 3.912 1.00 90.69 98 SER A O 1
ATOM 764 N N . ALA A 1 99 ? 9.739 -6.051 1.931 1.00 89.56 99 ALA A N 1
ATOM 765 C CA . ALA A 1 99 ? 10.000 -7.303 1.234 1.00 89.56 99 ALA A CA 1
ATOM 766 C C . ALA A 1 99 ? 11.246 -8.042 1.736 1.00 89.56 99 ALA A C 1
ATOM 768 O O . ALA A 1 99 ? 11.366 -9.233 1.466 1.00 89.56 99 ALA A O 1
ATOM 769 N N . ALA A 1 100 ? 12.157 -7.391 2.472 1.00 88.19 100 ALA A N 1
ATOM 770 C CA . ALA A 1 100 ? 13.463 -7.946 2.855 1.00 88.19 100 ALA A CA 1
ATOM 771 C C . ALA A 1 100 ? 13.398 -9.313 3.570 1.00 88.19 100 ALA A C 1
ATOM 773 O O . ALA A 1 100 ? 14.372 -10.062 3.560 1.00 88.19 100 ALA A O 1
ATOM 774 N N . SER A 1 101 ? 12.253 -9.652 4.171 1.00 86.56 101 SER A N 1
ATOM 775 C CA . SER A 1 101 ? 12.002 -10.949 4.814 1.00 86.56 101 SER A CA 1
ATOM 776 C C . SER A 1 101 ? 11.552 -12.077 3.863 1.00 86.56 101 SER A C 1
ATOM 778 O O . SER A 1 101 ? 11.315 -13.193 4.318 1.00 86.56 101 SER A O 1
ATOM 780 N N . GLY A 1 102 ? 11.431 -11.809 2.556 1.00 86.31 102 GLY A N 1
ATOM 781 C CA . GLY A 1 102 ? 10.912 -12.736 1.536 1.00 86.31 102 GLY A CA 1
ATOM 782 C C . GLY A 1 102 ? 9.381 -12.773 1.441 1.00 86.31 102 GLY A C 1
ATOM 783 O O . GLY A 1 102 ? 8.804 -13.507 0.638 1.00 86.31 102 GLY A O 1
ATOM 784 N N . GLN A 1 103 ? 8.707 -11.973 2.260 1.00 86.75 103 GLN A N 1
ATOM 785 C CA . GLN A 1 103 ? 7.261 -11.822 2.278 1.00 86.75 103 GLN A CA 1
ATOM 786 C C . GLN A 1 103 ? 6.894 -10.392 2.663 1.00 86.75 103 GLN A C 1
ATOM 788 O O . GLN A 1 103 ? 7.634 -9.738 3.398 1.00 86.75 103 GLN A O 1
ATOM 793 N N . LEU A 1 104 ? 5.745 -9.918 2.192 1.00 89.62 104 LEU A N 1
ATOM 794 C CA . LEU A 1 104 ? 5.199 -8.624 2.590 1.00 89.62 104 LEU A CA 1
ATOM 795 C C . LEU A 1 104 ? 3.672 -8.635 2.585 1.00 89.62 104 LEU A C 1
ATOM 797 O O . LEU A 1 104 ? 3.042 -9.318 1.774 1.00 89.62 104 LEU A O 1
ATOM 801 N N . THR A 1 105 ? 3.080 -7.838 3.467 1.00 89.50 105 THR A N 1
ATOM 802 C CA . THR A 1 105 ? 1.679 -7.421 3.366 1.00 89.50 105 THR A CA 1
ATOM 803 C C . THR A 1 105 ? 1.607 -5.959 2.934 1.00 89.50 105 THR A C 1
ATOM 805 O O . THR A 1 105 ? 2.550 -5.191 3.137 1.00 89.50 105 THR A O 1
ATOM 808 N N . MET A 1 106 ? 0.464 -5.533 2.387 1.00 88.06 106 MET A N 1
ATOM 809 C CA . MET A 1 106 ? 0.224 -4.106 2.134 1.00 88.06 106 MET A CA 1
ATOM 810 C C . MET A 1 106 ? 0.375 -3.287 3.424 1.00 88.06 106 MET A C 1
ATOM 812 O O . MET A 1 106 ? 0.893 -2.174 3.403 1.00 88.06 106 MET A O 1
ATOM 816 N N . LEU A 1 107 ? -0.034 -3.850 4.565 1.00 88.25 107 LEU A N 1
ATOM 817 C CA . LEU A 1 107 ? 0.090 -3.175 5.849 1.00 88.25 107 LEU A CA 1
ATOM 818 C C . LEU A 1 107 ? 1.545 -2.952 6.274 1.00 88.25 107 LEU A C 1
ATOM 820 O O . LEU A 1 107 ? 1.839 -1.923 6.876 1.00 88.25 107 LEU A O 1
ATOM 824 N N . ASP A 1 108 ? 2.449 -3.877 5.953 1.00 89.19 108 ASP A N 1
ATOM 825 C CA . ASP A 1 108 ? 3.876 -3.712 6.245 1.00 89.19 108 ASP A CA 1
ATOM 826 C C . ASP A 1 108 ? 4.470 -2.563 5.426 1.00 89.19 108 ASP A C 1
ATOM 828 O O . ASP A 1 108 ? 5.158 -1.715 5.987 1.00 89.19 108 ASP A O 1
ATOM 832 N N . VAL A 1 109 ? 4.110 -2.460 4.141 1.00 89.06 109 VAL A N 1
ATOM 833 C CA . VAL A 1 109 ? 4.532 -1.351 3.264 1.00 89.06 109 VAL A CA 1
ATOM 834 C C . VAL A 1 109 ? 4.061 -0.007 3.810 1.00 89.06 109 VAL A C 1
ATOM 836 O O . VAL A 1 109 ? 4.846 0.934 3.939 1.00 89.06 109 VAL A O 1
ATOM 839 N N . LEU A 1 110 ? 2.777 0.078 4.168 1.00 86.12 110 LEU A N 1
ATOM 840 C CA . LEU A 1 110 ? 2.183 1.300 4.705 1.00 86.12 110 LEU A CA 1
ATOM 841 C C . LEU A 1 110 ? 2.781 1.701 6.059 1.00 86.12 110 LEU A C 1
ATOM 843 O O . LEU A 1 110 ? 2.770 2.883 6.372 1.00 86.12 110 LEU A O 1
ATOM 847 N N . ARG A 1 111 ? 3.290 0.746 6.850 1.00 84.94 111 ARG A N 1
ATOM 848 C CA . ARG A 1 111 ? 3.990 0.995 8.124 1.00 84.94 111 ARG A CA 1
ATOM 849 C C . ARG A 1 111 ? 5.433 1.428 7.947 1.00 84.94 111 ARG A C 1
ATOM 851 O O . ARG A 1 111 ? 5.938 2.191 8.769 1.00 84.94 111 ARG A O 1
ATOM 858 N N . THR A 1 112 ? 6.111 0.886 6.938 1.00 87.88 112 THR A N 1
ATOM 859 C CA . THR A 1 112 ? 7.496 1.249 6.627 1.00 87.88 112 THR A CA 1
ATOM 860 C C . THR A 1 112 ? 7.591 2.726 6.253 1.00 87.88 112 THR A C 1
ATOM 862 O O . THR A 1 112 ? 8.566 3.395 6.592 1.00 87.88 112 THR A O 1
ATOM 865 N N . ILE A 1 113 ? 6.546 3.264 5.625 1.00 81.81 113 ILE A N 1
ATOM 866 C CA . ILE A 1 113 ? 6.361 4.704 5.471 1.00 81.81 113 ILE A CA 1
ATOM 867 C C . ILE A 1 113 ? 5.753 5.226 6.778 1.00 81.81 113 ILE A C 1
ATOM 869 O O . ILE A 1 113 ? 4.718 4.737 7.212 1.00 81.81 113 ILE A O 1
ATOM 873 N N . GLU A 1 114 ? 6.369 6.213 7.432 1.00 72.50 114 GLU A N 1
ATOM 874 C CA . GLU A 1 114 ? 5.805 6.770 8.670 1.00 72.50 114 GLU A CA 1
ATOM 875 C C . GLU A 1 114 ? 4.324 7.156 8.482 1.00 72.50 114 GLU A C 1
ATOM 877 O O . GLU A 1 114 ? 3.996 7.988 7.638 1.00 72.50 114 GLU A O 1
ATOM 882 N N . ALA A 1 115 ? 3.431 6.569 9.287 1.00 60.56 115 ALA A N 1
ATOM 883 C CA . ALA A 1 115 ? 1.976 6.681 9.128 1.00 60.56 115 ALA A CA 1
ATOM 884 C C . ALA A 1 115 ? 1.442 8.128 9.146 1.00 60.56 115 ALA A C 1
ATOM 886 O O . ALA A 1 115 ? 0.399 8.413 8.565 1.00 60.56 115 ALA A O 1
ATOM 887 N N . SER A 1 116 ? 2.149 9.055 9.800 1.00 58.22 116 SER A N 1
ATOM 888 C CA . SER A 1 116 ? 1.827 10.491 9.818 1.00 58.22 116 SER A CA 1
ATOM 889 C C . SER A 1 116 ? 2.193 11.219 8.519 1.00 58.22 116 SER A C 1
ATOM 891 O O . SER A 1 116 ? 1.682 12.310 8.256 1.00 58.22 116 SER A O 1
ATOM 893 N N . ARG A 1 117 ? 3.073 10.629 7.706 1.00 73.25 117 ARG A N 1
ATOM 894 C CA . ARG A 1 117 ? 3.545 11.178 6.432 1.00 73.25 117 ARG A CA 1
ATOM 895 C C . ARG A 1 117 ? 2.808 10.614 5.225 1.00 73.25 117 ARG A C 1
ATOM 897 O O . ARG A 1 117 ? 3.117 11.049 4.122 1.00 73.25 117 ARG A O 1
ATOM 904 N N . LEU A 1 118 ? 1.885 9.667 5.404 1.00 81.75 118 LEU A N 1
ATOM 905 C CA . LEU A 1 118 ? 1.202 8.984 4.308 1.00 81.75 118 LEU A CA 1
ATOM 906 C C . LEU A 1 118 ? -0.312 8.985 4.494 1.00 81.75 118 LEU A C 1
ATOM 908 O O . LEU A 1 118 ? -0.840 8.528 5.508 1.00 81.75 118 LEU A O 1
ATOM 912 N N . GLN A 1 119 ? -1.014 9.435 3.463 1.00 84.50 119 GLN A N 1
ATOM 913 C CA . GLN A 1 119 ? -2.459 9.295 3.346 1.00 84.50 119 GLN A CA 1
ATOM 914 C C . GLN A 1 119 ? -2.809 8.634 2.020 1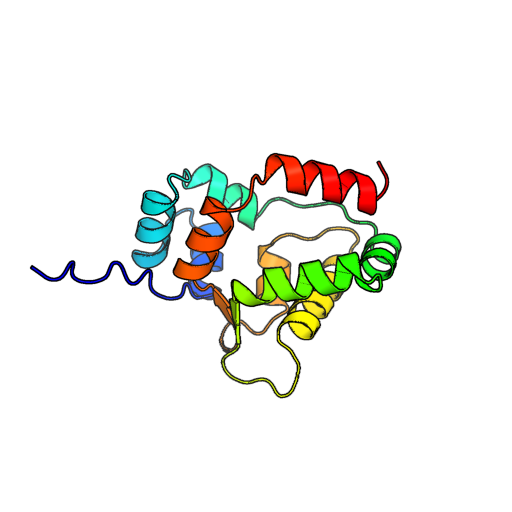.00 84.50 119 GLN A C 1
ATOM 916 O O . GLN A 1 119 ? -2.187 8.921 1.000 1.00 84.50 119 GLN A O 1
ATOM 921 N N . VAL A 1 120 ? -3.815 7.766 2.011 1.00 83.88 120 VAL A N 1
ATOM 922 C CA . VAL A 1 120 ? -4.334 7.184 0.769 1.00 83.88 120 VAL A CA 1
ATOM 923 C C . VAL A 1 120 ? -5.384 8.128 0.189 1.00 83.88 120 VAL A C 1
ATOM 925 O O . VAL A 1 120 ? -6.379 8.431 0.851 1.00 83.88 120 VAL A O 1
ATOM 928 N N . ASP A 1 121 ? -5.178 8.589 -1.046 1.00 83.62 121 ASP A N 1
ATOM 929 C CA . ASP A 1 121 ? -6.157 9.408 -1.761 1.00 83.62 121 ASP A CA 1
ATOM 930 C C . ASP A 1 121 ? -7.258 8.498 -2.323 1.00 83.62 121 ASP A C 1
ATOM 932 O O . ASP A 1 121 ? -7.125 7.888 -3.389 1.00 83.62 121 ASP A O 1
ATOM 936 N N . GLY A 1 122 ? -8.373 8.415 -1.593 1.00 78.25 122 GLY A N 1
ATOM 937 C CA . GLY A 1 122 ? -9.524 7.604 -1.984 1.00 78.25 122 GLY A CA 1
ATOM 938 C C . GLY A 1 122 ? -10.094 7.977 -3.357 1.00 78.25 122 GLY A C 1
ATOM 939 O O . GLY A 1 122 ? -10.531 7.092 -4.093 1.00 78.25 122 GLY A O 1
ATOM 940 N N . ARG A 1 123 ? -10.034 9.255 -3.760 1.00 79.06 123 ARG A N 1
ATOM 941 C CA . ARG A 1 123 ? -10.512 9.690 -5.085 1.00 79.06 123 ARG A CA 1
ATOM 942 C C . ARG A 1 123 ? -9.608 9.150 -6.178 1.00 79.06 123 ARG A C 1
ATOM 944 O O . ARG A 1 123 ? -10.098 8.631 -7.178 1.00 79.06 123 ARG A O 1
ATOM 951 N N . ARG A 1 124 ? -8.292 9.217 -5.979 1.00 79.81 124 ARG A N 1
ATOM 952 C CA . ARG A 1 124 ? -7.345 8.709 -6.971 1.00 79.81 124 ARG A CA 1
ATOM 953 C C . ARG A 1 124 ? -7.394 7.191 -7.098 1.00 79.81 124 ARG A C 1
ATOM 955 O O . ARG A 1 124 ? -7.305 6.671 -8.211 1.00 79.81 124 ARG A O 1
ATOM 962 N N . VAL A 1 125 ? -7.595 6.484 -5.985 1.00 77.19 125 VAL A N 1
ATOM 963 C CA . VAL A 1 125 ? -7.855 5.037 -6.000 1.00 77.19 125 VAL A CA 1
ATOM 964 C C . VAL A 1 125 ? -9.088 4.725 -6.854 1.00 77.19 125 VAL A C 1
ATOM 966 O O . VAL A 1 125 ? -9.023 3.835 -7.700 1.00 77.19 125 VAL A O 1
ATOM 969 N N . MET A 1 126 ? -10.177 5.488 -6.708 1.00 72.88 126 MET A N 1
ATOM 970 C CA . MET A 1 126 ? -11.375 5.333 -7.544 1.00 72.88 126 MET A CA 1
ATOM 971 C C . MET A 1 126 ? -11.118 5.622 -9.027 1.00 72.88 126 MET A C 1
ATOM 973 O O . MET A 1 126 ? -11.568 4.858 -9.881 1.00 72.88 126 MET A O 1
ATOM 977 N N . GLU A 1 127 ? -10.398 6.700 -9.350 1.00 76.56 127 GLU A N 1
ATOM 978 C CA . GLU A 1 127 ? -10.054 7.042 -10.736 1.00 76.56 127 GLU A CA 1
ATOM 979 C C . GLU A 1 127 ? -9.288 5.905 -11.410 1.00 76.56 127 GLU A C 1
ATOM 981 O O . GLU A 1 127 ? -9.670 5.463 -12.495 1.00 76.56 127 GLU A O 1
ATOM 986 N N . ILE A 1 128 ? -8.254 5.389 -10.744 1.00 72.62 128 ILE A N 1
ATOM 987 C CA . ILE A 1 128 ? -7.448 4.285 -11.265 1.00 72.62 128 ILE A CA 1
ATOM 988 C C . ILE A 1 128 ? -8.301 3.028 -11.382 1.00 72.62 128 ILE A C 1
ATOM 990 O O . ILE A 1 128 ? -8.318 2.420 -12.447 1.00 72.62 128 ILE A O 1
ATOM 994 N N . ALA A 1 129 ? -9.078 2.683 -10.356 1.00 67.38 129 ALA A N 1
ATOM 995 C CA . ALA A 1 129 ? -9.926 1.497 -10.395 1.00 67.38 129 ALA A CA 1
ATOM 996 C C . ALA A 1 129 ? -10.985 1.532 -11.508 1.00 67.38 129 ALA A C 1
ATOM 998 O O . ALA A 1 129 ? -11.355 0.488 -12.035 1.00 67.38 129 ALA A O 1
ATOM 999 N N . SER A 1 130 ? -11.447 2.721 -11.902 1.00 68.69 130 SER A N 1
ATOM 1000 C CA . SER A 1 130 ? -12.389 2.881 -13.018 1.00 68.69 130 SER A CA 1
ATOM 1001 C C . SER A 1 130 ? -11.745 2.769 -14.406 1.00 68.69 130 SER A C 1
ATOM 1003 O O . SER A 1 130 ? -12.440 2.504 -15.385 1.00 68.69 130 SER A O 1
ATOM 1005 N N . GLN A 1 131 ? -10.432 2.990 -14.503 1.00 65.38 131 GLN A N 1
ATOM 1006 C CA . GLN A 1 131 ? -9.680 3.021 -15.765 1.00 65.38 131 GLN A CA 1
ATOM 1007 C C . GLN A 1 131 ? -8.843 1.761 -15.987 1.00 65.38 131 GLN A C 1
ATOM 1009 O O . GLN A 1 131 ? -8.430 1.477 -17.113 1.00 65.38 131 GLN A O 1
ATOM 1014 N N . VAL A 1 132 ? -8.567 1.024 -14.915 1.00 60.72 132 VAL A N 1
ATOM 1015 C CA . VAL A 1 132 ? -7.649 -0.103 -14.898 1.00 60.72 132 VAL A CA 1
ATOM 1016 C C . VAL A 1 132 ? -8.416 -1.403 -14.752 1.00 60.72 132 VAL A C 1
ATOM 1018 O O . VAL A 1 132 ? -9.082 -1.658 -13.753 1.00 60.72 132 VAL A O 1
ATOM 1021 N N . ASP A 1 133 ? -8.232 -2.271 -15.738 1.00 62.16 133 ASP A N 1
ATOM 1022 C CA . ASP A 1 133 ? -8.571 -3.678 -15.612 1.00 62.16 133 ASP A CA 1
ATOM 1023 C C . ASP A 1 133 ? -7.468 -4.382 -14.803 1.00 62.16 133 ASP A C 1
ATOM 1025 O O . ASP A 1 133 ? -6.391 -4.703 -15.321 1.00 62.16 133 ASP A O 1
ATOM 1029 N N . PHE A 1 134 ? -7.703 -4.557 -13.501 1.00 54.72 134 PHE A N 1
ATOM 1030 C CA . PHE A 1 134 ? -6.725 -5.150 -12.588 1.00 54.72 134 PHE A CA 1
ATOM 1031 C C . PHE A 1 134 ? -6.383 -6.607 -12.934 1.00 54.72 134 PHE A C 1
ATOM 1033 O O . PHE A 1 134 ? -5.275 -7.037 -12.611 1.00 54.72 134 PHE A O 1
ATOM 1040 N N . GLU A 1 135 ? -7.245 -7.344 -13.650 1.00 50.78 135 GLU A N 1
ATOM 1041 C CA . GLU A 1 135 ? -6.895 -8.681 -14.160 1.00 50.78 135 GLU A CA 1
ATOM 1042 C C . GLU A 1 135 ? -5.751 -8.595 -15.176 1.00 50.78 135 GLU A C 1
ATOM 1044 O O . GLU A 1 135 ? -4.822 -9.407 -15.168 1.00 50.78 135 GLU A O 1
ATOM 1049 N N . ARG A 1 136 ? -5.757 -7.550 -16.012 1.00 49.75 136 ARG A N 1
ATOM 1050 C CA . ARG A 1 136 ? -4.693 -7.308 -16.994 1.00 49.75 136 ARG A CA 1
ATOM 1051 C C . ARG A 1 136 ? -3.405 -6.835 -16.327 1.00 49.75 136 ARG A C 1
ATOM 1053 O O . ARG A 1 136 ? -2.332 -7.206 -16.792 1.00 49.75 136 ARG A O 1
ATOM 1060 N N . ILE A 1 137 ? -3.478 -6.079 -15.227 1.00 51.88 137 ILE A N 1
ATOM 1061 C CA . ILE A 1 137 ? -2.279 -5.732 -14.440 1.00 51.88 137 ILE A CA 1
ATOM 1062 C C . ILE A 1 137 ? -1.696 -6.964 -13.749 1.00 51.88 137 ILE A C 1
ATOM 1064 O O . ILE A 1 137 ? -0.481 -7.136 -13.786 1.00 51.88 137 ILE A O 1
ATOM 1068 N N . GLY A 1 138 ? -2.531 -7.838 -13.181 1.00 50.72 138 GLY A N 1
ATOM 1069 C CA . GLY A 1 138 ? -2.080 -9.112 -12.616 1.00 50.72 138 GLY A CA 1
ATOM 1070 C C . GLY A 1 138 ? -1.313 -9.943 -13.645 1.00 50.72 138 GLY A C 1
ATOM 1071 O O . GLY A 1 138 ? -0.206 -10.393 -13.359 1.00 50.72 138 GLY A O 1
ATOM 1072 N N . ALA A 1 139 ? -1.837 -10.030 -14.873 1.00 48.59 139 ALA A N 1
ATOM 1073 C CA . ALA A 1 139 ? -1.173 -10.704 -15.988 1.00 48.59 139 ALA A CA 1
ATOM 1074 C C . ALA A 1 139 ? 0.179 -10.061 -16.361 1.00 48.59 139 ALA A C 1
ATOM 1076 O O . ALA A 1 139 ? 1.163 -10.768 -16.588 1.00 48.59 139 ALA A O 1
ATOM 1077 N N . LEU A 1 140 ? 0.262 -8.726 -16.387 1.00 43.81 140 LEU A N 1
ATOM 1078 C CA . LEU A 1 140 ? 1.513 -8.003 -16.649 1.00 43.81 140 LEU A CA 1
ATOM 1079 C C . LEU A 1 140 ? 2.533 -8.181 -15.518 1.00 43.81 140 LEU A C 1
ATOM 1081 O O . LEU A 1 140 ? 3.718 -8.346 -15.794 1.00 43.81 140 LEU A O 1
ATOM 1085 N N . ALA A 1 141 ? 2.086 -8.199 -14.263 1.00 48.78 141 ALA A N 1
ATOM 1086 C CA . ALA A 1 141 ? 2.941 -8.449 -13.109 1.00 48.78 141 ALA A CA 1
ATOM 1087 C C . ALA A 1 141 ? 3.512 -9.872 -13.137 1.00 48.78 141 ALA A C 1
ATOM 1089 O O . ALA A 1 141 ? 4.705 -10.033 -12.919 1.00 48.78 141 ALA A O 1
ATOM 1090 N N . SER A 1 142 ? 2.721 -10.890 -13.497 1.00 50.19 142 SER A N 1
ATOM 1091 C CA . SER A 1 142 ? 3.234 -12.258 -13.683 1.00 50.19 142 SER A CA 1
ATOM 1092 C C . SER A 1 142 ? 4.238 -12.377 -14.836 1.00 50.19 142 SER A C 1
ATOM 1094 O O . SER A 1 142 ? 5.214 -13.110 -14.716 1.00 50.19 142 SER A O 1
ATOM 1096 N N . ILE A 1 143 ? 4.057 -11.611 -15.920 1.00 46.97 143 ILE A N 1
ATOM 1097 C CA . ILE A 1 143 ? 5.016 -11.562 -17.037 1.00 46.97 143 ILE A CA 1
ATOM 1098 C C . ILE A 1 143 ? 6.323 -10.868 -16.616 1.00 46.97 143 ILE A C 1
ATOM 1100 O O . ILE A 1 143 ? 7.401 -11.284 -17.034 1.00 46.97 143 ILE A O 1
ATOM 1104 N N . LEU A 1 144 ? 6.242 -9.816 -15.795 1.00 40.56 144 LEU A N 1
ATOM 1105 C CA . LEU A 1 144 ? 7.403 -9.046 -15.328 1.00 40.56 144 LEU A CA 1
ATOM 1106 C C . LEU A 1 144 ? 8.148 -9.706 -14.157 1.00 40.56 144 LEU A C 1
ATOM 1108 O O . LEU A 1 144 ? 9.345 -9.485 -14.014 1.00 40.56 144 LEU A O 1
ATOM 1112 N N . LEU A 1 145 ? 7.454 -10.490 -13.328 1.00 46.75 145 LEU A N 1
ATOM 1113 C CA . LEU A 1 145 ? 8.002 -11.150 -12.136 1.00 46.75 145 LEU A CA 1
ATOM 1114 C C . LEU A 1 145 ? 8.353 -12.629 -12.360 1.00 46.75 145 LEU A C 1
ATOM 1116 O O . LEU A 1 145 ? 8.750 -13.295 -11.412 1.00 46.75 145 LEU A O 1
ATOM 1120 N N . GLY A 1 146 ? 8.226 -13.137 -13.590 1.00 40.00 146 GLY A N 1
ATOM 1121 C CA . GLY A 1 146 ? 8.635 -14.495 -13.944 1.00 40.00 146 GLY A CA 1
ATOM 1122 C C . GLY A 1 146 ? 7.853 -15.579 -13.197 1.00 40.00 146 GLY A C 1
ATOM 1123 O O . GLY A 1 146 ? 8.344 -16.175 -12.237 1.00 40.00 146 GLY A O 1
ATOM 1124 N N . GLN A 1 147 ? 6.646 -15.875 -13.672 1.00 44.47 147 GLN A N 1
ATOM 1125 C CA . GLN A 1 147 ? 6.036 -17.201 -13.514 1.00 44.47 147 GLN A CA 1
ATOM 1126 C C . GLN A 1 147 ? 5.879 -17.832 -14.896 1.00 44.47 147 GLN A C 1
ATOM 1128 O O . GLN A 1 147 ? 5.264 -17.176 -15.767 1.00 44.47 147 GLN A O 1
#

Solvent-accessible surface area (backbone atoms only — not comparable to full-atom values): 8132 Å² total; per-residue (Å²): 133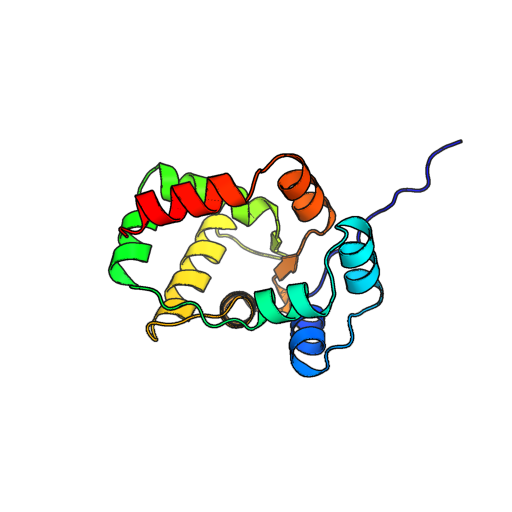,80,78,77,75,87,70,51,57,66,41,45,40,64,48,55,51,46,18,59,73,71,71,55,64,44,76,60,52,46,53,47,30,61,74,71,68,49,53,68,70,57,55,39,43,61,39,64,44,77,40,79,45,60,55,66,61,52,52,54,40,46,70,36,74,70,32,43,51,49,33,48,58,56,32,62,33,41,46,67,76,75,69,100,59,61,60,27,58,55,51,50,48,21,44,56,60,38,22,69,78,41,37,35,28,54,51,45,28,50,56,64,40,56,46,92,40,39,30,37,33,45,52,45,45,50,55,47,59,76,74,48,63,62,69,59,50,51,53,49,48,40,67,68,67,70,116

Sequence (147 aa):
MTYGALEAPPISVSDLESFARTGIPSRDLQLLLNVLRIEETQARQALTQNVLVDVDSLREASNTFAGQFLWQLLATTVTFTDNDSPGWELLRNAVLDSAASGQLTMLDVLRTIEASRLQVDGRRVMEIASQVDFERIGALASILLGQ

Secondary structure (DSSP, 8-state):
--------PPEEHHHHHHHHHHS---HHHHHHHHHHT--HHHHHHHHH--EE--HHHHHHHHHSHHHHHHHHHHHTTEEESS-SS-HHHHHHHHHHHHHTTSEE-HHHHHHHS-GGGEEE-HHHHHHHHHH--HHHHHHHHHHHTT-

pLDDT: mean 79.42, std 15.69, range [33.34, 95.94]